Protein AF-A0A6C1BTR8-F1 (afdb_monomer)

Nearest PDB structures (foldseek):
  8tg1-assembly1_A  TM=5.836E-01  e=6.661E+00  Caldicellulosiruptor saccharolyticus

Radius of gyration: 15.57 Å; Cα contacts (8 Å, |Δi|>4): 208; chains: 1; bounding box: 40×31×35 Å

Solvent-accessible surface area (backbone atoms only — not comparable to full-atom values): 8240 Å² total; per-residue (Å²): 70,62,78,66,43,67,67,33,81,45,70,49,50,47,76,61,53,20,33,37,36,70,47,52,40,51,84,82,39,40,92,67,40,38,85,78,28,76,48,37,90,41,89,93,36,67,31,34,56,50,49,51,51,51,56,45,54,61,35,52,80,74,39,93,29,48,40,50,23,48,26,26,68,74,60,38,70,57,58,59,57,17,15,58,73,48,74,38,82,49,68,70,52,20,55,73,50,54,83,60,59,68,40,59,63,33,47,52,98,93,41,72,79,38,73,44,50,42,44,58,57,30,62,49,44,29,55,46,44,52,64,63,44,60,81,72,60,88,71,85,70,97,57,52,52,116

Structure (mmCIF, N/CA/C/O backbone):
data_AF-A0A6C1BTR8-F1
#
_entry.id   AF-A0A6C1BTR8-F1
#
loop_
_atom_site.group_PDB
_atom_site.id
_atom_site.type_symbol
_atom_site.label_atom_id
_atom_site.label_alt_id
_atom_site.label_comp_id
_atom_site.label_asym_id
_atom_site.label_entity_id
_atom_site.label_seq_id
_atom_site.pdbx_PDB_ins_code
_atom_site.Cartn_x
_atom_site.Cartn_y
_atom_site.Cartn_z
_atom_site.occupancy
_atom_site.B_iso_or_equiv
_atom_site.auth_seq_id
_atom_site.auth_comp_id
_atom_site.auth_asym_id
_atom_site.auth_atom_id
_atom_site.pdbx_PDB_model_num
ATOM 1 N N . MET A 1 1 ? -0.361 3.365 -8.467 1.00 81.25 1 MET A N 1
ATOM 2 C CA . MET A 1 1 ? 0.808 4.010 -9.114 1.00 81.25 1 MET A CA 1
ATOM 3 C C . MET A 1 1 ? 0.745 5.532 -9.081 1.00 81.25 1 MET A C 1
ATOM 5 O O . MET A 1 1 ? 1.640 6.132 -8.506 1.00 81.25 1 MET A O 1
ATOM 9 N N . LYS A 1 2 ? -0.306 6.189 -9.605 1.00 83.62 2 LYS A N 1
ATOM 10 C CA . LYS A 1 2 ? -0.418 7.661 -9.510 1.00 83.62 2 LYS A CA 1
ATOM 11 C C . LYS A 1 2 ? -0.359 8.179 -8.063 1.00 83.62 2 LYS A C 1
ATOM 13 O O . LYS A 1 2 ? 0.349 9.139 -7.793 1.00 83.62 2 LYS A O 1
ATOM 18 N N . THR A 1 3 ? -1.022 7.481 -7.136 1.00 79.12 3 THR A N 1
ATOM 19 C CA . THR A 1 3 ? -0.961 7.756 -5.686 1.00 79.12 3 THR A CA 1
ATOM 20 C C . THR A 1 3 ? 0.427 7.557 -5.072 1.00 79.12 3 THR A C 1
ATOM 22 O O . THR A 1 3 ? 0.760 8.265 -4.131 1.00 79.12 3 THR A O 1
ATOM 25 N N . GLU A 1 4 ? 1.206 6.603 -5.585 1.00 77.75 4 GLU A N 1
ATOM 26 C CA . GLU A 1 4 ? 2.484 6.175 -4.998 1.00 77.75 4 GLU A CA 1
ATOM 27 C C . GLU A 1 4 ? 3.635 7.085 -5.421 1.00 77.75 4 GLU A C 1
ATOM 29 O O . GLU A 1 4 ? 4.357 7.629 -4.594 1.00 77.75 4 GLU A O 1
ATOM 34 N N . THR A 1 5 ? 3.789 7.284 -6.730 1.00 82.69 5 THR A N 1
ATOM 35 C CA . THR A 1 5 ? 4.954 7.978 -7.299 1.00 82.69 5 THR A CA 1
ATOM 36 C C . THR A 1 5 ? 4.603 8.924 -8.437 1.00 82.69 5 THR A C 1
ATOM 38 O O . THR A 1 5 ? 5.488 9.362 -9.172 1.00 82.69 5 THR A O 1
ATOM 41 N N . ASN A 1 6 ? 3.314 9.205 -8.652 1.00 88.25 6 ASN A N 1
ATOM 42 C CA . ASN A 1 6 ? 2.840 9.871 -9.866 1.00 88.25 6 ASN A CA 1
ATOM 43 C C . ASN A 1 6 ? 3.353 9.175 -11.148 1.00 88.25 6 ASN A C 1
ATOM 45 O O . ASN A 1 6 ? 3.764 9.831 -12.102 1.00 88.25 6 ASN A O 1
ATOM 49 N N . CYS A 1 7 ? 3.357 7.835 -11.133 1.00 85.94 7 CYS A N 1
ATOM 50 C CA . CYS A 1 7 ? 3.813 6.975 -12.233 1.00 85.94 7 CYS A CA 1
ATOM 51 C C . CYS A 1 7 ? 5.307 7.114 -12.585 1.00 85.94 7 CYS A C 1
ATOM 53 O O . CYS A 1 7 ? 5.694 6.887 -13.727 1.00 85.94 7 CYS A O 1
ATOM 55 N N . ARG A 1 8 ? 6.156 7.461 -11.611 1.00 91.12 8 ARG A N 1
ATOM 56 C CA . ARG A 1 8 ? 7.617 7.537 -11.776 1.00 91.12 8 ARG A CA 1
ATOM 57 C C . ARG A 1 8 ? 8.321 6.404 -11.039 1.00 91.12 8 ARG A C 1
ATOM 59 O O . ARG A 1 8 ? 7.822 5.917 -10.024 1.00 91.12 8 ARG A O 1
ATOM 66 N N . TRP A 1 9 ? 9.484 5.999 -11.529 1.00 92.69 9 TRP A N 1
ATOM 67 C CA . TRP A 1 9 ? 10.345 5.079 -10.800 1.00 92.69 9 TRP A CA 1
ATOM 68 C C . TRP A 1 9 ? 11.098 5.844 -9.710 1.00 92.69 9 TRP A C 1
ATOM 70 O O . TRP A 1 9 ? 11.866 6.753 -10.011 1.00 92.69 9 TRP A O 1
ATOM 80 N N . LEU A 1 10 ? 10.842 5.525 -8.439 1.00 92.81 10 LEU A N 1
ATOM 81 C CA . LEU A 1 10 ? 11.423 6.236 -7.297 1.00 92.81 10 LEU A CA 1
ATOM 82 C C . LEU A 1 10 ? 11.854 5.267 -6.201 1.00 92.81 10 LEU A C 1
ATOM 84 O O . LEU A 1 10 ? 11.251 4.210 -6.020 1.00 92.81 10 LEU A O 1
ATOM 88 N N . LYS A 1 11 ? 12.845 5.681 -5.413 1.00 88.31 11 LYS A N 1
ATOM 89 C CA . LYS A 1 11 ? 13.178 5.060 -4.131 1.00 88.31 11 LYS A CA 1
ATOM 90 C C . LYS A 1 11 ? 12.717 5.975 -2.998 1.00 88.31 11 LYS A C 1
ATOM 92 O O . LYS A 1 11 ? 13.026 7.165 -3.005 1.00 88.31 11 LYS A O 1
ATOM 97 N N . SER A 1 12 ? 11.971 5.420 -2.052 1.00 83.62 12 SER A N 1
ATOM 98 C CA . SER A 1 12 ? 11.409 6.150 -0.917 1.00 83.62 12 SER A CA 1
ATOM 99 C C . SER A 1 12 ? 12.485 6.665 0.040 1.00 83.62 12 SER A C 1
ATOM 101 O O . SER A 1 12 ? 13.532 6.040 0.228 1.00 83.62 12 SER A O 1
ATOM 103 N N . MET A 1 13 ? 12.178 7.786 0.697 1.00 82.44 13 MET A N 1
ATOM 104 C CA . MET A 1 13 ? 12.963 8.381 1.789 1.00 82.44 13 MET A CA 1
ATOM 105 C C . MET A 1 13 ? 12.437 7.989 3.183 1.00 82.44 13 M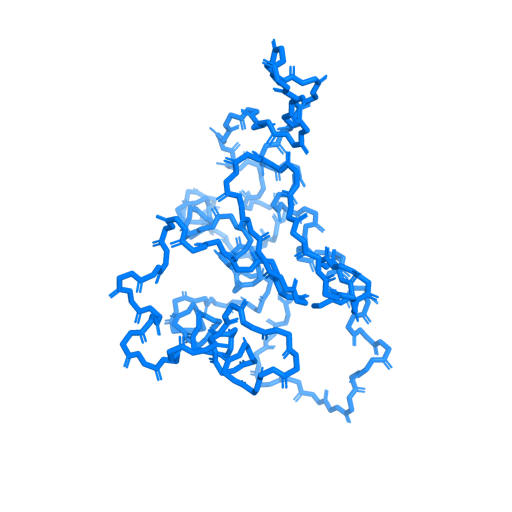ET A C 1
ATOM 107 O O . MET A 1 13 ? 12.836 8.571 4.192 1.00 82.44 13 MET A O 1
ATOM 111 N N . ASP A 1 14 ? 11.535 7.010 3.255 1.00 75.00 14 ASP A N 1
ATOM 112 C CA . ASP A 1 14 ? 10.953 6.482 4.499 1.00 75.00 14 ASP A CA 1
ATOM 113 C C . ASP A 1 14 ? 11.955 5.722 5.391 1.00 75.00 14 ASP A C 1
ATOM 115 O O . ASP A 1 14 ? 11.638 5.373 6.525 1.00 75.00 14 ASP A O 1
ATOM 119 N N . GLY A 1 15 ? 13.167 5.452 4.895 1.00 78.31 15 GLY A N 1
ATOM 120 C CA . GLY A 1 15 ? 14.181 4.650 5.590 1.00 78.31 15 GLY A CA 1
ATOM 121 C C . GLY A 1 15 ? 13.931 3.136 5.536 1.00 78.31 15 GLY A C 1
ATOM 122 O O . GLY A 1 15 ? 14.732 2.358 6.054 1.00 78.31 15 GLY A O 1
ATOM 123 N N . HIS A 1 16 ? 12.853 2.699 4.884 1.00 84.81 16 HIS A N 1
ATOM 124 C CA . HIS A 1 16 ? 12.548 1.297 4.604 1.00 84.81 16 HIS A CA 1
ATOM 125 C C . HIS A 1 16 ? 12.992 0.873 3.201 1.00 84.81 16 HIS A C 1
ATOM 127 O O . HIS A 1 16 ? 13.231 -0.314 2.976 1.00 84.81 16 HIS A O 1
ATOM 133 N N . GLY A 1 17 ? 13.164 1.834 2.288 1.00 86.31 17 GLY A N 1
ATOM 134 C CA . GLY A 1 17 ? 13.734 1.593 0.963 1.00 86.31 17 GLY A CA 1
ATOM 135 C C . GLY A 1 17 ? 12.723 1.059 -0.045 1.00 86.31 17 GLY A C 1
ATOM 136 O O . GLY A 1 17 ? 13.095 0.285 -0.923 1.00 86.31 17 GLY A O 1
ATOM 137 N N . SER A 1 18 ? 11.460 1.464 0.086 1.00 91.75 18 SER A N 1
ATOM 138 C CA . SER A 1 18 ? 10.401 1.173 -0.884 1.00 91.75 18 SER A CA 1
ATOM 139 C C . SER A 1 18 ? 10.791 1.650 -2.289 1.00 91.75 18 SER A C 1
ATOM 141 O O . SER A 1 18 ? 11.411 2.705 -2.427 1.00 91.75 18 SER A O 1
ATOM 143 N N . VAL A 1 19 ? 10.486 0.869 -3.328 1.00 94.25 19 VAL A N 1
ATOM 144 C CA . VAL A 1 19 ? 11.021 1.074 -4.684 1.00 94.25 19 VAL A CA 1
ATOM 145 C C . VAL A 1 19 ? 9.945 0.995 -5.768 1.00 94.25 19 VAL A C 1
ATOM 147 O O . VAL A 1 19 ? 8.954 0.274 -5.645 1.00 94.25 19 VAL A O 1
ATOM 150 N N . GLY A 1 20 ? 10.169 1.737 -6.851 1.00 93.25 20 GLY A N 1
ATOM 151 C CA . GLY A 1 20 ? 9.449 1.639 -8.115 1.00 93.25 20 GLY A CA 1
ATOM 152 C C . GLY A 1 20 ? 8.076 2.303 -8.126 1.00 93.25 20 GLY A C 1
ATOM 153 O O . GLY A 1 20 ? 7.692 3.006 -7.191 1.00 93.25 20 GLY A O 1
ATOM 154 N N . TYR A 1 21 ? 7.327 2.095 -9.208 1.00 93.94 21 TYR A N 1
ATOM 155 C CA . TYR A 1 21 ? 6.032 2.747 -9.460 1.00 93.94 21 TYR A CA 1
ATOM 156 C C . TYR A 1 21 ? 4.973 2.471 -8.388 1.00 93.94 21 TYR A C 1
ATOM 158 O O . TYR A 1 21 ? 4.019 3.239 -8.230 1.00 93.94 21 TYR A O 1
ATOM 166 N N . ALA A 1 22 ? 5.109 1.339 -7.702 1.00 93.62 22 ALA A N 1
ATOM 167 C CA . ALA A 1 22 ? 4.184 0.872 -6.688 1.00 93.62 22 ALA A CA 1
ATOM 168 C C . ALA A 1 22 ? 4.740 0.987 -5.257 1.00 93.62 22 ALA A C 1
ATOM 170 O O . ALA A 1 22 ? 4.028 0.629 -4.327 1.00 93.62 22 ALA A O 1
ATOM 171 N N . GLN A 1 23 ? 5.971 1.487 -5.074 1.00 93.75 23 GLN A N 1
ATOM 172 C CA . GLN A 1 23 ? 6.632 1.615 -3.764 1.00 93.75 23 GLN A CA 1
ATOM 173 C C . GLN A 1 23 ? 6.618 0.303 -2.954 1.00 93.75 23 GLN A C 1
ATOM 175 O O . GLN A 1 23 ? 6.296 0.280 -1.771 1.00 93.75 23 GLN A O 1
ATOM 180 N N . ILE A 1 24 ? 6.993 -0.811 -3.590 1.00 94.50 24 ILE A N 1
ATOM 181 C CA . ILE A 1 24 ? 7.118 -2.114 -2.917 1.00 94.50 24 ILE A CA 1
ATOM 182 C C . ILE A 1 24 ? 8.359 -2.079 -2.023 1.00 94.50 24 ILE A C 1
ATOM 184 O O . ILE A 1 24 ? 9.402 -1.613 -2.470 1.00 94.50 24 ILE A O 1
ATOM 188 N N . THR A 1 25 ? 8.275 -2.558 -0.781 1.00 94.38 25 THR A N 1
ATOM 189 C CA . THR A 1 25 ? 9.375 -2.490 0.198 1.00 94.38 25 THR A CA 1
ATOM 190 C C . THR A 1 25 ? 10.173 -3.803 0.278 1.00 94.38 25 THR A C 1
ATOM 192 O O . THR A 1 25 ? 9.732 -4.731 0.967 1.00 94.38 25 THR A O 1
ATOM 195 N N . PRO A 1 26 ? 11.379 -3.902 -0.325 1.00 93.06 26 PRO A N 1
ATOM 196 C CA . PRO A 1 26 ? 12.132 -5.161 -0.380 1.00 93.06 26 PRO A CA 1
ATOM 197 C C . PRO A 1 26 ? 12.490 -5.723 0.987 1.00 93.06 26 PRO A C 1
ATOM 199 O O . PRO A 1 26 ? 12.387 -6.925 1.215 1.00 93.06 26 PRO A O 1
ATOM 202 N N . LYS A 1 27 ? 12.788 -4.834 1.942 1.00 92.94 27 LYS A N 1
ATOM 203 C CA . LYS A 1 27 ? 13.099 -5.178 3.335 1.00 92.94 27 LYS A CA 1
ATOM 204 C C . LYS A 1 27 ? 12.098 -6.154 3.967 1.00 92.94 27 LYS A C 1
ATOM 206 O O . LYS A 1 27 ? 12.493 -6.944 4.817 1.00 92.94 27 LYS A O 1
ATOM 211 N N . PHE A 1 28 ? 10.822 -6.081 3.589 1.00 91.69 28 PHE A N 1
ATOM 212 C CA . PHE A 1 28 ? 9.767 -6.927 4.153 1.00 91.69 28 PHE A CA 1
ATOM 213 C C . PHE A 1 28 ? 9.282 -8.021 3.200 1.00 91.69 28 PHE A C 1
ATOM 215 O O . PHE A 1 28 ? 8.633 -8.961 3.650 1.00 91.69 28 PHE A O 1
ATOM 222 N N . LEU A 1 29 ? 9.556 -7.895 1.900 1.00 94.69 29 LEU A N 1
ATOM 223 C CA . LEU A 1 29 ? 8.891 -8.687 0.866 1.00 94.69 29 LEU A CA 1
ATOM 224 C C . LEU A 1 29 ? 9.848 -9.528 0.016 1.00 94.69 29 LEU A C 1
ATOM 226 O O . LEU A 1 29 ? 9.377 -10.413 -0.693 1.00 94.69 29 LEU A O 1
ATOM 230 N N . ASP A 1 30 ? 11.166 -9.332 0.116 1.00 95.38 30 ASP A N 1
ATOM 231 C CA . ASP A 1 30 ? 12.148 -10.049 -0.708 1.00 95.38 30 ASP A CA 1
ATOM 232 C C . ASP A 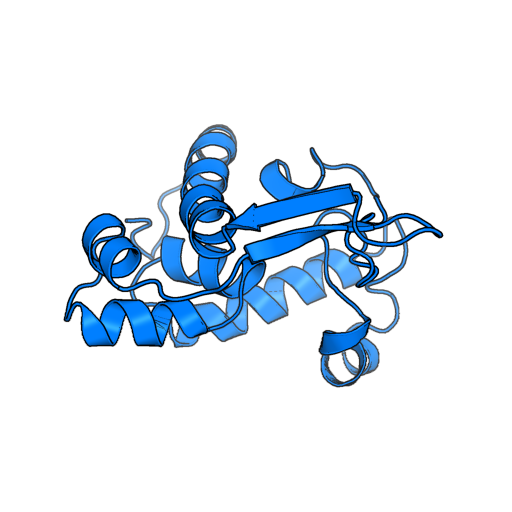1 30 ? 12.055 -11.568 -0.581 1.00 95.38 30 ASP A C 1
ATOM 234 O O . ASP A 1 30 ? 12.090 -12.264 -1.593 1.00 95.38 30 ASP A O 1
ATOM 238 N N . GLY A 1 31 ? 11.869 -12.082 0.638 1.00 95.44 31 GLY A N 1
ATOM 239 C CA . GLY A 1 31 ? 11.757 -13.524 0.874 1.00 95.44 31 GLY A CA 1
ATOM 240 C C . GLY A 1 31 ? 10.563 -14.176 0.169 1.00 95.44 31 GLY A C 1
ATOM 241 O O . GLY A 1 31 ? 10.579 -15.380 -0.063 1.00 95.44 31 GLY A O 1
ATOM 242 N N . VAL A 1 32 ? 9.546 -13.390 -0.196 1.00 95.75 32 VAL A N 1
ATOM 243 C CA . VAL A 1 32 ? 8.352 -13.869 -0.906 1.00 95.75 32 VAL A CA 1
ATOM 244 C C . VAL A 1 32 ? 8.419 -13.522 -2.392 1.00 95.75 32 VAL A C 1
ATOM 246 O O . VAL A 1 32 ? 8.089 -14.351 -3.233 1.00 95.75 32 VAL A O 1
ATOM 249 N N . LEU A 1 33 ? 8.835 -12.300 -2.730 1.00 97.31 33 LEU A N 1
ATOM 250 C CA . LEU A 1 33 ? 8.760 -11.785 -4.094 1.00 97.31 33 LEU A CA 1
ATOM 251 C C . LEU A 1 33 ? 9.953 -12.185 -4.948 1.00 97.31 33 LEU A C 1
ATOM 253 O O . LEU A 1 33 ? 9.751 -12.533 -6.103 1.00 97.31 33 LEU A O 1
ATOM 257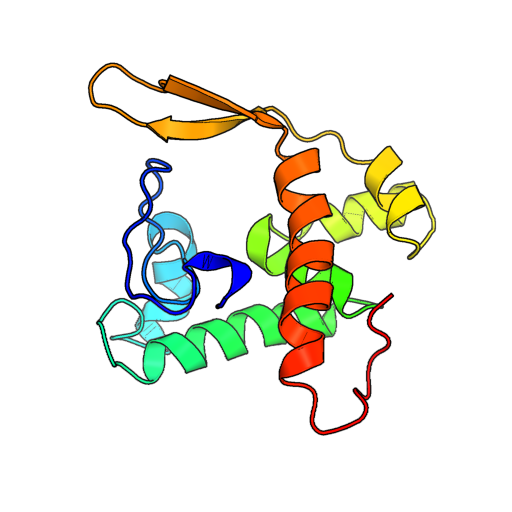 N N . ARG A 1 34 ? 11.180 -12.158 -4.418 1.00 97.38 34 ARG A N 1
ATOM 258 C CA . ARG A 1 34 ? 12.383 -12.397 -5.227 1.00 97.38 34 ARG A CA 1
ATOM 259 C C . ARG A 1 34 ? 12.421 -13.802 -5.855 1.00 97.38 34 ARG A C 1
ATOM 261 O O . ARG A 1 34 ? 12.829 -13.892 -7.008 1.00 97.38 34 ARG A O 1
ATOM 268 N N . PRO A 1 35 ? 11.942 -14.878 -5.197 1.00 97.88 35 PRO A N 1
ATOM 269 C CA . PRO A 1 35 ? 11.824 -16.190 -5.840 1.00 97.88 35 PRO A CA 1
ATOM 270 C C . PRO A 1 35 ? 10.805 -16.246 -6.990 1.00 97.88 35 PRO A C 1
ATOM 272 O O . PRO A 1 35 ? 10.978 -17.031 -7.915 1.00 97.88 35 PRO A O 1
ATOM 275 N N . LEU A 1 36 ? 9.741 -15.437 -6.933 1.00 97.75 36 LEU A N 1
ATOM 276 C CA . LEU A 1 36 ? 8.655 -15.437 -7.925 1.00 97.75 36 LEU A CA 1
ATOM 277 C C . LEU A 1 36 ? 8.901 -14.437 -9.063 1.00 97.75 36 LEU A C 1
ATOM 279 O O . LEU A 1 36 ? 8.549 -14.686 -10.212 1.00 97.75 36 LEU A O 1
ATOM 283 N N . PHE A 1 37 ? 9.499 -13.298 -8.728 1.00 98.00 37 PHE A N 1
ATOM 284 C CA . PHE A 1 37 ? 9.673 -12.128 -9.578 1.00 98.00 37 PHE A CA 1
ATOM 285 C C . PHE A 1 37 ? 11.082 -11.547 -9.360 1.00 98.00 37 PHE A C 1
ATOM 287 O O . PHE A 1 37 ? 11.214 -10.485 -8.755 1.00 98.00 37 PHE A O 1
ATOM 294 N N . PRO A 1 38 ? 12.159 -12.203 -9.834 1.00 97.50 38 PRO A N 1
ATOM 295 C CA . PRO A 1 38 ? 13.544 -11.875 -9.451 1.00 97.50 38 PRO A CA 1
ATOM 296 C C . PRO A 1 38 ? 13.996 -10.431 -9.701 1.00 97.50 38 PRO A C 1
ATOM 298 O O . PRO A 1 38 ? 14.897 -9.943 -9.024 1.00 97.50 38 PRO A O 1
ATOM 301 N N . ASP A 1 39 ? 13.332 -9.751 -10.636 1.00 97.44 39 ASP A N 1
ATOM 302 C CA . ASP A 1 39 ? 13.668 -8.406 -11.115 1.00 97.44 39 ASP A CA 1
ATOM 303 C C . ASP A 1 39 ? 12.588 -7.370 -10.771 1.00 97.44 39 ASP A C 1
ATOM 305 O O . ASP A 1 39 ? 12.451 -6.359 -11.460 1.00 97.44 39 ASP A O 1
ATOM 309 N N . TYR A 1 40 ? 11.753 -7.622 -9.759 1.00 97.19 40 TYR A N 1
ATOM 310 C CA . TYR A 1 40 ? 10.662 -6.706 -9.410 1.00 97.19 40 TYR A CA 1
ATOM 311 C C . TYR A 1 40 ? 11.152 -5.336 -8.902 1.00 97.19 40 TYR A C 1
ATOM 313 O O . TYR A 1 40 ? 10.381 -4.379 -8.870 1.00 97.19 40 TYR A O 1
ATOM 321 N N . ASP A 1 41 ? 12.419 -5.226 -8.506 1.00 95.75 41 ASP A N 1
ATOM 322 C CA . ASP A 1 41 ? 13.087 -4.017 -8.024 1.00 95.75 41 ASP A CA 1
ATOM 323 C C . ASP A 1 41 ? 13.945 -3.324 -9.100 1.00 95.75 41 ASP A C 1
ATOM 325 O O . ASP A 1 41 ? 14.724 -2.426 -8.774 1.00 95.75 41 ASP A O 1
ATOM 329 N N . LYS A 1 42 ? 13.785 -3.696 -10.380 1.00 94.75 42 LYS A N 1
ATOM 330 C CA . LYS A 1 42 ? 14.442 -3.054 -11.530 1.00 94.75 42 LYS A CA 1
ATOM 331 C C . LYS A 1 42 ? 13.472 -2.188 -12.331 1.00 94.75 42 LYS A C 1
ATOM 333 O O . LYS A 1 42 ? 12.330 -2.579 -12.580 1.00 94.75 42 LYS A O 1
ATOM 338 N N . GLU A 1 43 ? 13.944 -1.021 -12.765 1.00 93.56 43 GLU A N 1
ATOM 339 C CA . GLU A 1 43 ? 13.154 -0.111 -13.597 1.00 93.56 43 GLU A CA 1
ATOM 340 C C . GLU A 1 43 ? 12.766 -0.781 -14.925 1.00 93.56 43 GLU A C 1
ATOM 342 O O . GLU A 1 43 ? 13.528 -1.579 -15.468 1.00 93.56 43 GLU A O 1
ATOM 347 N N . TYR A 1 44 ? 11.560 -0.486 -15.423 1.00 91.00 44 TYR A N 1
ATOM 348 C CA . TYR A 1 44 ? 10.965 -1.061 -16.644 1.00 91.00 44 TYR A CA 1
ATOM 349 C C . TYR A 1 44 ? 10.706 -2.575 -16.634 1.00 91.00 44 TYR A C 1
ATOM 351 O O . TYR A 1 44 ? 10.149 -3.110 -17.591 1.00 91.00 44 TYR A O 1
ATOM 359 N N . SER A 1 45 ? 11.034 -3.273 -15.550 1.00 95.81 45 SER A N 1
ATOM 360 C CA . SER A 1 45 ? 10.761 -4.699 -15.421 1.00 95.81 45 SER A CA 1
ATOM 361 C C . SER A 1 45 ? 9.264 -4.978 -15.263 1.00 95.81 45 SER A C 1
ATOM 363 O O . SER A 1 45 ? 8.600 -4.436 -14.372 1.00 95.81 45 SER A O 1
ATOM 365 N N . SER A 1 46 ? 8.726 -5.893 -16.074 1.00 96.94 46 SER A N 1
ATOM 366 C CA . SER A 1 46 ? 7.343 -6.374 -15.935 1.00 96.94 46 SER A CA 1
ATOM 367 C C . SER A 1 46 ? 7.103 -7.069 -14.588 1.00 96.94 46 SER A C 1
ATOM 369 O O . SER A 1 46 ? 5.998 -7.011 -14.045 1.00 96.94 46 SER A O 1
ATOM 371 N N . HIS A 1 47 ? 8.158 -7.632 -13.986 1.00 97.81 47 HIS A N 1
ATOM 372 C CA . HIS A 1 47 ? 8.125 -8.247 -12.659 1.00 97.81 47 HIS A CA 1
ATOM 373 C C . HIS A 1 47 ? 7.641 -7.284 -11.571 1.00 97.81 47 HIS A C 1
ATOM 375 O O . HIS A 1 47 ? 7.005 -7.728 -10.617 1.00 97.81 47 HIS A O 1
ATOM 381 N N . HIS A 1 48 ? 7.864 -5.973 -11.720 1.00 97.19 48 HIS A N 1
ATOM 382 C CA . HIS A 1 48 ? 7.350 -4.983 -10.773 1.00 97.19 48 HIS A CA 1
ATOM 383 C C . HIS A 1 48 ? 5.814 -4.978 -10.733 1.00 97.19 48 HIS A C 1
ATOM 385 O O . HIS A 1 48 ? 5.197 -4.930 -9.667 1.00 97.19 48 HIS A O 1
ATOM 391 N N . PHE A 1 49 ? 5.184 -5.081 -11.903 1.00 96.31 49 PHE A N 1
ATOM 392 C CA . PHE A 1 49 ? 3.730 -5.105 -12.037 1.00 96.31 49 PHE A CA 1
ATOM 393 C C . PHE A 1 49 ? 3.149 -6.454 -11.615 1.00 96.31 49 PHE A C 1
ATOM 395 O O . PHE A 1 49 ? 2.105 -6.489 -10.964 1.00 96.31 49 PHE A O 1
ATOM 402 N N . TYR A 1 50 ? 3.843 -7.558 -11.906 1.00 97.75 50 TYR A N 1
ATOM 403 C CA . TYR A 1 50 ? 3.439 -8.880 -11.424 1.00 97.75 50 TYR A CA 1
ATOM 404 C C . TYR A 1 50 ? 3.517 -8.987 -9.902 1.00 97.75 50 TYR A C 1
ATOM 406 O O . TYR A 1 50 ? 2.587 -9.500 -9.285 1.00 97.75 50 TYR A O 1
ATOM 414 N N . ALA A 1 51 ? 4.555 -8.425 -9.279 1.00 97.25 51 ALA A N 1
ATOM 415 C CA . ALA A 1 51 ? 4.656 -8.351 -7.827 1.00 97.25 51 ALA A CA 1
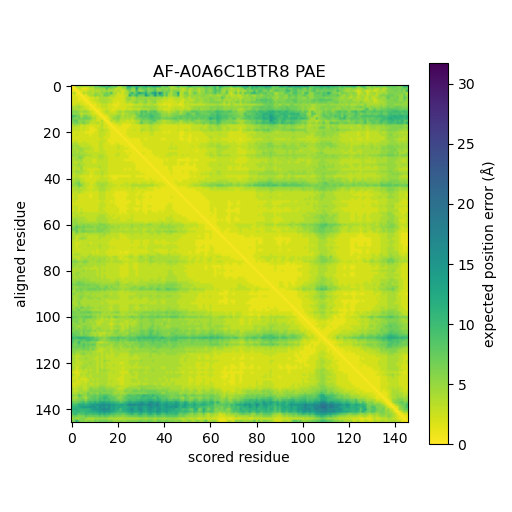ATOM 416 C C . ALA A 1 51 ? 3.497 -7.544 -7.217 1.00 97.25 51 ALA A C 1
ATOM 418 O O . ALA A 1 51 ? 2.858 -8.007 -6.272 1.00 97.25 51 ALA A O 1
ATOM 419 N N . LEU A 1 52 ? 3.158 -6.380 -7.786 1.00 96.19 52 LEU A N 1
ATOM 420 C CA . LEU A 1 52 ? 1.986 -5.603 -7.365 1.00 96.19 52 LEU A CA 1
ATOM 421 C C . LEU A 1 52 ? 0.683 -6.415 -7.484 1.00 96.19 52 LEU A C 1
ATOM 423 O O . LEU A 1 52 ? -0.118 -6.450 -6.544 1.00 96.19 52 LEU A O 1
ATOM 427 N N . ALA A 1 53 ? 0.467 -7.072 -8.625 1.00 95.69 53 ALA A N 1
ATOM 428 C CA . ALA A 1 53 ? -0.716 -7.894 -8.867 1.00 95.69 53 ALA A CA 1
ATOM 429 C C . ALA A 1 53 ? -0.796 -9.075 -7.888 1.00 95.69 53 ALA A C 1
ATOM 431 O O . ALA A 1 53 ? -1.863 -9.371 -7.355 1.00 95.69 53 ALA A O 1
ATOM 432 N N . TYR A 1 54 ? 0.337 -9.705 -7.585 1.00 96.56 54 TYR A N 1
ATOM 433 C CA . TYR A 1 54 ? 0.426 -10.788 -6.614 1.00 96.56 54 TYR A CA 1
ATOM 434 C C . TYR A 1 54 ? 0.059 -10.317 -5.200 1.00 96.56 54 TYR A C 1
ATOM 436 O O . TYR A 1 54 ? -0.811 -10.908 -4.559 1.00 96.56 54 TYR A O 1
ATOM 444 N N . LEU A 1 55 ? 0.660 -9.217 -4.728 1.00 95.75 55 LEU A N 1
ATOM 445 C CA . LEU A 1 55 ? 0.389 -8.652 -3.400 1.00 95.75 55 LEU A CA 1
ATOM 446 C C . LEU A 1 55 ? -1.083 -8.253 -3.241 1.00 95.75 55 LEU A C 1
ATOM 448 O O . LEU A 1 55 ? -1.735 -8.635 -2.272 1.00 95.75 55 LEU A O 1
ATOM 452 N N . THR A 1 56 ? -1.632 -7.527 -4.215 1.00 94.25 56 THR A N 1
ATOM 453 C CA . THR A 1 56 ? -3.048 -7.126 -4.197 1.00 94.25 56 THR A CA 1
ATOM 454 C C . THR A 1 56 ? -3.989 -8.325 -4.347 1.00 94.25 56 THR A C 1
ATOM 456 O O . THR A 1 56 ? -5.027 -8.374 -3.688 1.00 94.25 56 THR A O 1
ATOM 459 N N . GLY A 1 57 ? -3.600 -9.337 -5.127 1.00 94.62 57 GLY A N 1
ATOM 460 C CA . GLY A 1 57 ? -4.308 -10.608 -5.267 1.00 94.62 57 GLY A CA 1
ATOM 461 C C . GLY A 1 57 ? -4.410 -11.404 -3.964 1.00 94.62 57 GLY A C 1
ATOM 462 O O . GLY A 1 57 ? -5.460 -11.983 -3.680 1.00 94.62 57 GLY A O 1
ATOM 463 N N . MET A 1 58 ? -3.362 -11.400 -3.134 1.00 93.75 58 MET A N 1
ATOM 464 C CA . MET A 1 58 ? -3.419 -12.012 -1.800 1.00 93.75 58 MET A CA 1
ATOM 465 C C . MET A 1 58 ? -4.436 -11.309 -0.895 1.00 93.75 58 MET A C 1
ATOM 467 O O . MET A 1 58 ? -5.189 -11.968 -0.174 1.00 93.75 58 MET A O 1
ATOM 471 N N . GLU A 1 59 ? -4.500 -9.981 -0.960 1.00 94.69 59 GLU A N 1
ATOM 472 C CA . GLU A 1 59 ? -5.410 -9.184 -0.136 1.00 94.69 59 GLU A CA 1
ATOM 473 C C . GLU A 1 59 ? -6.868 -9.257 -0.615 1.00 94.69 59 GLU A C 1
ATOM 475 O O . GLU A 1 59 ? -7.786 -9.291 0.207 1.00 94.69 59 GLU A O 1
ATOM 480 N N . LEU A 1 60 ? -7.102 -9.402 -1.923 1.00 92.88 60 LEU A N 1
ATOM 481 C CA . LEU A 1 60 ? -8.438 -9.604 -2.501 1.00 92.88 60 LEU A CA 1
ATOM 482 C C . LEU A 1 60 ? -9.184 -10.805 -1.902 1.00 92.88 60 LEU A C 1
ATOM 484 O O . LEU A 1 60 ? -10.401 -10.758 -1.769 1.00 92.88 60 LEU A O 1
ATOM 488 N N . ARG A 1 61 ? -8.472 -11.861 -1.490 1.00 90.38 61 ARG A N 1
ATOM 489 C CA . ARG A 1 61 ? -9.082 -13.054 -0.870 1.00 90.38 61 ARG A CA 1
ATOM 490 C C . ARG A 1 61 ? -9.632 -12.798 0.536 1.00 90.38 61 ARG A C 1
ATOM 492 O O . ARG A 1 61 ? -10.410 -13.598 1.044 1.00 90.38 61 ARG A O 1
ATOM 499 N N . ARG A 1 62 ? -9.185 -11.723 1.187 1.00 90.81 62 ARG A N 1
ATOM 500 C CA . ARG A 1 62 ? -9.522 -11.371 2.576 1.00 90.81 62 ARG A CA 1
ATOM 501 C C . ARG A 1 62 ? -10.453 -10.170 2.647 1.00 90.81 62 ARG A C 1
ATOM 503 O O . ARG A 1 62 ? -11.215 -10.028 3.602 1.00 90.81 62 ARG A O 1
ATOM 510 N N . ALA A 1 63 ? -10.351 -9.290 1.661 1.00 93.25 63 ALA A N 1
ATOM 511 C CA . ALA A 1 63 ? -11.111 -8.064 1.590 1.00 93.25 63 ALA A CA 1
ATOM 512 C C . ALA A 1 63 ? -12.579 -8.319 1.227 1.00 93.25 63 ALA A C 1
ATOM 514 O O . ALA A 1 63 ? -12.910 -9.097 0.338 1.00 93.25 63 ALA A O 1
ATOM 515 N N . ARG A 1 64 ? -13.471 -7.587 1.894 1.00 92.62 64 ARG A N 1
ATOM 516 C CA . ARG A 1 64 ? -14.899 -7.500 1.555 1.00 92.62 64 ARG A CA 1
ATOM 517 C C . ARG A 1 64 ? -15.182 -6.344 0.592 1.00 92.62 64 ARG A C 1
ATOM 519 O O . ARG A 1 64 ? -16.238 -6.318 -0.036 1.00 92.62 64 ARG A O 1
ATOM 526 N N . ARG A 1 65 ? -14.255 -5.384 0.504 1.00 94.50 65 ARG A N 1
ATOM 527 C CA . ARG A 1 65 ? -14.330 -4.160 -0.305 1.00 94.50 65 ARG A CA 1
ATOM 528 C C . ARG A 1 65 ? -12.978 -3.826 -0.915 1.00 94.50 65 ARG A C 1
ATOM 530 O O . ARG A 1 65 ? -11.948 -4.050 -0.278 1.00 94.50 65 ARG A O 1
ATOM 537 N N . LEU A 1 66 ? -12.967 -3.230 -2.106 1.00 93.56 66 LEU A N 1
ATOM 538 C CA . LEU A 1 66 ? -11.707 -2.932 -2.796 1.00 93.56 66 LEU A CA 1
ATOM 539 C C . LEU A 1 66 ? -10.858 -1.910 -2.025 1.00 93.56 66 LEU A C 1
ATOM 541 O O . LEU A 1 66 ? -9.632 -2.011 -2.009 1.00 93.56 66 LEU A O 1
ATOM 545 N N . TRP A 1 67 ? -11.486 -0.977 -1.301 1.00 95.38 67 TRP A N 1
ATOM 546 C CA . TRP A 1 67 ? -10.758 -0.021 -0.465 1.00 95.38 67 TRP A CA 1
ATOM 547 C C . TRP A 1 67 ? -9.874 -0.709 0.592 1.00 95.38 67 TRP A C 1
ATOM 549 O O . TRP A 1 67 ? -8.798 -0.198 0.916 1.00 95.38 67 TRP A O 1
ATOM 559 N N . GLN A 1 68 ? -10.287 -1.877 1.102 1.00 96.50 68 GLN A N 1
ATOM 560 C CA . GLN A 1 68 ? -9.528 -2.643 2.095 1.00 96.50 68 GLN A CA 1
ATOM 561 C C . GLN A 1 68 ? -8.274 -3.263 1.482 1.00 96.50 68 GLN A C 1
ATOM 563 O O . GLN A 1 68 ? -7.237 -3.258 2.136 1.00 96.50 68 GLN A O 1
ATOM 568 N N . VAL A 1 69 ? -8.341 -3.715 0.224 1.00 95.69 69 VAL A N 1
ATOM 569 C CA . VAL A 1 69 ? -7.175 -4.210 -0.530 1.00 95.69 69 VAL A CA 1
ATOM 570 C C . VAL A 1 69 ? -6.116 -3.119 -0.613 1.00 95.69 69 VAL A C 1
ATOM 572 O O . VAL A 1 69 ? -4.967 -3.344 -0.249 1.00 95.69 69 VAL A O 1
ATOM 575 N N . TYR A 1 70 ? -6.506 -1.908 -1.017 1.00 95.25 70 TYR A N 1
ATOM 576 C CA . TYR A 1 70 ? -5.570 -0.788 -1.133 1.00 95.25 70 TYR A CA 1
ATOM 577 C C . TYR A 1 70 ? -5.002 -0.342 0.219 1.00 95.25 70 TYR A C 1
ATOM 579 O O . TYR A 1 70 ? -3.829 0.009 0.308 1.00 95.25 70 TYR A O 1
ATOM 587 N N . GLN A 1 71 ? -5.797 -0.383 1.289 1.00 95.62 71 GLN A N 1
ATOM 588 C CA . GLN A 1 71 ? -5.289 -0.111 2.635 1.00 95.62 71 GLN A CA 1
ATOM 589 C C . GLN A 1 71 ? -4.372 -1.208 3.175 1.00 95.62 71 GLN A C 1
ATOM 591 O O . GLN A 1 71 ? -3.434 -0.900 3.909 1.00 95.62 71 GLN A O 1
AT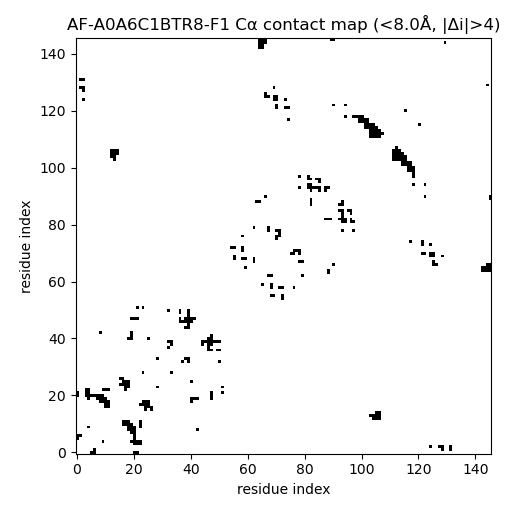OM 596 N N . ALA A 1 72 ? -4.646 -2.471 2.854 1.00 95.88 72 ALA A N 1
ATOM 597 C CA . ALA A 1 72 ? -3.800 -3.587 3.246 1.00 95.88 72 ALA A CA 1
ATOM 598 C C . ALA A 1 72 ? -2.486 -3.588 2.458 1.00 95.88 72 ALA A C 1
ATOM 600 O O . ALA A 1 72 ? -1.438 -3.851 3.038 1.00 95.88 72 ALA A O 1
ATOM 601 N N . TYR A 1 73 ? -2.529 -3.202 1.183 1.00 94.69 73 TYR A N 1
ATOM 602 C CA . TYR A 1 73 ? -1.342 -2.983 0.365 1.00 94.69 73 TYR A CA 1
ATOM 603 C C . TYR A 1 73 ? -0.432 -1.898 0.964 1.00 94.69 73 TYR A C 1
ATOM 605 O O . TYR A 1 73 ? 0.747 -2.145 1.191 1.00 94.69 73 TYR A O 1
ATOM 613 N N . ASN A 1 74 ? -0.985 -0.725 1.291 1.00 93.62 74 ASN A N 1
ATOM 614 C CA . ASN A 1 74 ? -0.195 0.409 1.782 1.00 93.62 74 ASN A CA 1
ATOM 615 C C . ASN A 1 74 ? 0.275 0.259 3.244 1.00 93.62 74 ASN A C 1
ATOM 617 O O . ASN A 1 74 ? 1.353 0.724 3.602 1.00 93.62 74 ASN A O 1
ATOM 621 N N . GLY A 1 75 ? -0.535 -0.342 4.120 1.00 91.75 75 GLY A N 1
ATOM 622 C CA . GLY A 1 75 ? -0.278 -0.344 5.567 1.00 91.75 75 GLY A CA 1
ATOM 623 C C . GLY A 1 75 ? -0.380 -1.706 6.242 1.00 91.75 75 GLY A C 1
ATOM 624 O O . GLY A 1 75 ? -0.466 -1.759 7.472 1.00 91.75 75 GLY A O 1
ATOM 625 N N . GLY A 1 76 ? -0.431 -2.791 5.474 1.00 92.81 76 GLY A N 1
ATOM 626 C CA . GLY A 1 76 ? -0.600 -4.152 5.973 1.00 92.81 76 GLY A CA 1
ATOM 627 C C . GLY A 1 76 ? -2.022 -4.480 6.448 1.00 92.81 76 GLY A C 1
ATOM 628 O O . GLY A 1 76 ? -2.885 -3.616 6.636 1.00 92.81 76 GLY A O 1
ATOM 629 N N . GLY A 1 77 ? -2.260 -5.767 6.717 1.00 93.88 77 GLY A N 1
ATOM 630 C CA . GLY A 1 77 ? -3.579 -6.333 7.046 1.00 93.88 77 GLY A CA 1
ATOM 631 C C . GLY A 1 77 ? -4.205 -5.917 8.389 1.00 93.88 77 GLY A C 1
ATOM 632 O O . GLY A 1 77 ? -5.172 -6.538 8.830 1.00 93.88 77 GLY A O 1
ATOM 633 N N . LEU A 1 78 ? -3.689 -4.886 9.068 1.00 95.62 78 LEU A N 1
ATOM 634 C CA . LEU A 1 78 ? -4.300 -4.343 10.290 1.00 95.62 78 LEU A CA 1
ATOM 635 C C . LEU A 1 78 ? -5.700 -3.766 10.034 1.00 95.62 78 LEU A C 1
ATOM 637 O O . LEU A 1 78 ? -6.541 -3.818 10.931 1.00 95.62 78 LEU A O 1
ATOM 641 N N . VAL A 1 79 ? -5.977 -3.313 8.806 1.00 96.69 79 VAL A N 1
ATOM 642 C CA . VAL A 1 79 ? -7.298 -2.813 8.385 1.00 96.69 79 VAL A CA 1
ATOM 643 C C . VAL A 1 79 ? -8.418 -3.826 8.634 1.00 96.69 79 VAL A C 1
ATOM 645 O O . VAL A 1 79 ? -9.503 -3.458 9.075 1.00 96.69 79 VAL A O 1
ATOM 648 N N . TYR A 1 80 ? -8.147 -5.122 8.468 1.00 96.75 80 TYR A N 1
ATOM 649 C CA . TYR A 1 80 ? -9.146 -6.161 8.724 1.00 96.75 80 TYR A CA 1
ATOM 650 C C . TYR A 1 80 ? -9.486 -6.279 10.210 1.00 96.75 80 TYR A C 1
ATOM 652 O O . TYR A 1 80 ? -10.641 -6.484 10.571 1.00 96.75 80 TYR A O 1
ATOM 660 N N . ARG A 1 81 ? -8.490 -6.110 11.090 1.00 96.50 81 ARG A N 1
ATOM 661 C CA . ARG A 1 81 ? -8.713 -6.105 12.544 1.00 96.50 81 ARG A CA 1
ATOM 662 C C . ARG A 1 81 ? -9.491 -4.864 12.972 1.00 96.50 81 ARG A C 1
ATOM 664 O O . ARG A 1 81 ? -10.354 -4.964 13.835 1.00 96.50 81 ARG A O 1
ATOM 671 N N . GLU A 1 82 ? -9.187 -3.719 12.369 1.00 97.56 82 GLU A N 1
ATOM 672 C CA . GLU A 1 82 ? -9.880 -2.449 12.610 1.00 97.56 82 GLU A CA 1
ATOM 673 C C . GLU A 1 82 ? -11.363 -2.553 12.222 1.00 97.56 82 GLU A C 1
ATOM 675 O O . GLU A 1 82 ? -12.230 -2.279 13.048 1.00 97.56 82 GLU A O 1
ATOM 680 N N . CYS A 1 83 ? -11.665 -3.077 11.033 1.00 97.00 83 CYS A N 1
ATOM 681 C CA . CYS A 1 83 ? -13.043 -3.319 10.602 1.00 97.00 83 CYS A CA 1
ATOM 682 C C . CYS A 1 83 ? -13.775 -4.378 11.436 1.00 97.00 83 CYS A C 1
ATOM 684 O O . CYS A 1 83 ? -14.956 -4.213 11.741 1.00 97.00 83 CYS A O 1
ATOM 686 N N . ASN A 1 84 ? -13.085 -5.443 11.861 1.00 97.12 84 ASN A N 1
ATOM 687 C CA . ASN A 1 84 ? -13.681 -6.431 12.761 1.00 97.12 84 ASN A CA 1
ATOM 688 C C . ASN A 1 84 ? -14.052 -5.823 14.118 1.00 97.12 84 ASN A C 1
ATOM 690 O O . ASN A 1 84 ? -15.124 -6.131 14.634 1.00 97.12 84 ASN A O 1
ATOM 694 N N . ARG A 1 85 ? -13.214 -4.941 14.685 1.00 97.81 85 ARG A N 1
ATOM 695 C CA . ARG A 1 85 ? -13.559 -4.207 15.916 1.00 97.81 85 ARG A CA 1
ATOM 696 C C . ARG A 1 85 ? -14.786 -3.322 15.719 1.00 97.81 85 ARG A C 1
ATOM 698 O O . ARG A 1 85 ? -15.679 -3.346 16.557 1.00 97.81 85 ARG A O 1
ATOM 705 N N . ALA A 1 86 ? -14.851 -2.620 14.589 1.00 97.50 86 ALA A N 1
ATOM 706 C CA . ALA A 1 86 ? -15.976 -1.759 14.237 1.00 97.50 86 ALA A CA 1
ATOM 707 C C . ALA A 1 86 ? -17.257 -2.541 13.895 1.00 97.50 86 ALA A C 1
ATOM 709 O O . ALA A 1 86 ? -18.317 -1.939 13.745 1.00 97.50 86 ALA A O 1
ATOM 710 N N . LYS A 1 87 ? -17.164 -3.869 13.712 1.00 97.19 87 LYS A N 1
ATOM 711 C CA . LYS A 1 87 ? -18.239 -4.728 13.188 1.00 97.19 87 LYS A CA 1
ATOM 712 C C . LYS A 1 87 ? -18.859 -4.164 11.899 1.00 97.19 87 LYS A C 1
ATOM 714 O O . LYS A 1 87 ? -20.051 -4.310 11.653 1.00 97.19 87 LYS A O 1
ATOM 719 N N . SER A 1 88 ? -18.036 -3.522 11.072 1.00 95.44 88 SER A N 1
ATOM 720 C CA . SER A 1 88 ? -18.469 -2.774 9.893 1.00 95.44 88 SER A CA 1
ATOM 721 C C . SER A 1 88 ? -17.461 -2.917 8.756 1.00 95.44 88 SER A C 1
ATOM 723 O O . SER A 1 88 ? -16.292 -3.229 8.973 1.00 95.44 88 SER A O 1
ATOM 725 N N . CYS A 1 89 ? -17.923 -2.72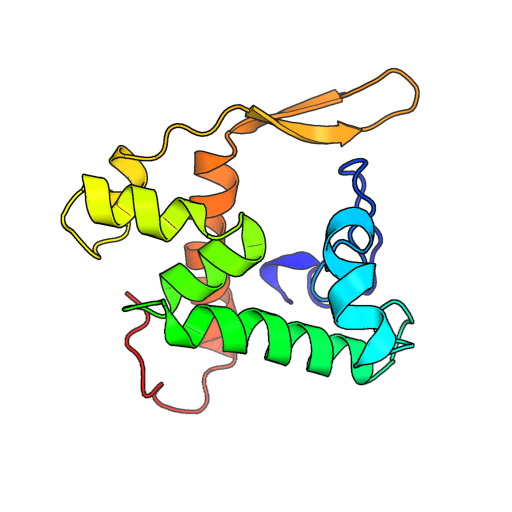1 7.523 1.00 91.19 89 CYS A N 1
ATOM 726 C CA . CYS A 1 89 ? -17.065 -2.567 6.342 1.00 91.19 89 CYS A CA 1
ATOM 727 C C . CYS A 1 89 ? -17.041 -1.126 5.828 1.00 91.19 89 CYS A C 1
ATOM 729 O O . CYS A 1 89 ? -16.391 -0.855 4.819 1.00 91.19 89 CYS A O 1
ATOM 731 N N . GLU A 1 90 ? -17.721 -0.217 6.525 1.00 95.94 90 GLU A N 1
ATOM 732 C CA . GLU A 1 90 ? -17.732 1.196 6.193 1.00 95.94 90 GLU A CA 1
ATOM 733 C C . GLU A 1 90 ? -16.396 1.821 6.577 1.00 95.94 90 GLU A C 1
ATOM 735 O O . GLU A 1 90 ? -15.934 1.717 7.718 1.00 95.94 90 GLU A O 1
ATOM 740 N N . TRP A 1 91 ? -15.778 2.501 5.613 1.00 96.50 91 TRP A N 1
ATOM 741 C CA . TRP A 1 91 ? -14.449 3.091 5.769 1.00 96.50 91 TRP A CA 1
ATOM 742 C C . TRP A 1 91 ? -14.351 3.992 7.009 1.00 96.50 91 TRP A C 1
ATOM 744 O O . TRP A 1 91 ? -13.356 3.938 7.734 1.00 96.50 91 TRP A O 1
ATOM 754 N N . GLN A 1 92 ? -15.388 4.798 7.278 1.00 96.94 92 GLN A N 1
ATOM 755 C CA . GLN A 1 92 ? -15.401 5.737 8.406 1.00 96.94 92 GLN A CA 1
ATOM 756 C C . GLN A 1 92 ? -15.436 5.012 9.753 1.00 96.94 92 GLN A C 1
ATOM 758 O O . GLN A 1 92 ? -14.709 5.397 10.667 1.00 96.94 92 GLN A O 1
ATOM 763 N N . GLU A 1 93 ? -16.224 3.943 9.863 1.00 97.94 93 GLU A N 1
ATOM 764 C CA . GLU A 1 93 ? -16.330 3.149 11.088 1.00 97.94 93 GLU A CA 1
ATOM 765 C C . GLU A 1 93 ? -15.031 2.384 11.359 1.00 97.94 93 GLU A C 1
ATOM 767 O O . GLU A 1 93 ? -14.495 2.450 12.464 1.00 97.94 93 GLU A O 1
ATOM 772 N N . CYS A 1 94 ? -14.440 1.755 10.335 1.00 97.56 94 CYS A N 1
ATOM 773 C CA . CYS A 1 94 ? -13.134 1.109 10.489 1.00 97.56 94 CYS A CA 1
ATOM 774 C C . CYS A 1 94 ? -12.037 2.116 10.890 1.00 97.56 94 CYS A C 1
ATOM 776 O O . CYS A 1 94 ? -11.189 1.808 11.728 1.00 97.56 94 CYS A O 1
ATOM 778 N N . ARG A 1 95 ? -12.067 3.344 10.340 1.00 97.19 95 ARG A N 1
ATOM 779 C CA . ARG A 1 95 ? -11.093 4.403 10.661 1.00 97.19 95 ARG A CA 1
ATOM 780 C C . ARG A 1 95 ? -11.113 4.782 12.137 1.00 97.19 95 ARG A C 1
ATOM 782 O O . ARG A 1 95 ? -10.041 4.984 12.706 1.00 97.19 95 ARG A O 1
ATOM 789 N N . LYS A 1 96 ? -12.301 4.877 12.747 1.00 97.75 96 LYS A N 1
ATOM 790 C CA . LYS A 1 96 ? -12.461 5.195 14.179 1.00 97.75 96 LYS A CA 1
ATOM 791 C C . LYS A 1 96 ? -11.759 4.169 15.074 1.00 97.75 96 LYS A C 1
ATOM 793 O O . LYS A 1 96 ? -11.260 4.522 16.135 1.00 97.75 96 LYS A O 1
ATOM 798 N N . GLU A 1 97 ? -11.638 2.925 14.611 1.00 98.12 97 GLU A N 1
ATOM 799 C CA . GLU A 1 97 ? -10.950 1.843 15.321 1.00 98.12 97 GLU A CA 1
ATOM 800 C C . GLU A 1 97 ? -9.444 1.749 15.039 1.00 98.12 97 GLU A C 1
ATOM 802 O O . GLU A 1 97 ? -8.778 0.829 15.534 1.00 98.12 97 GLU A O 1
ATOM 807 N N . CYS A 1 98 ? -8.870 2.662 14.254 1.00 96.88 98 CYS A N 1
ATOM 808 C CA . CYS A 1 98 ? -7.439 2.667 13.982 1.00 96.88 98 CYS A CA 1
ATOM 809 C C . CYS A 1 98 ? -6.639 3.156 15.199 1.00 96.88 98 CYS A C 1
ATOM 811 O O . CYS A 1 98 ? -6.850 4.250 15.712 1.00 96.88 98 CYS A O 1
ATOM 813 N N . ARG A 1 99 ? -5.679 2.338 15.649 1.00 95.75 99 ARG A N 1
ATOM 814 C CA . ARG A 1 99 ? -4.848 2.592 16.849 1.00 95.75 99 ARG A CA 1
ATOM 815 C C . ARG A 1 99 ? -3.349 2.564 16.540 1.00 95.75 99 ARG A C 1
ATOM 817 O O . ARG A 1 99 ? -2.534 2.173 17.373 1.00 95.75 99 ARG A O 1
ATOM 824 N N . ARG A 1 100 ? -2.984 2.876 15.297 1.00 94.56 100 ARG A N 1
ATOM 825 C CA . ARG A 1 100 ? -1.591 2.843 14.834 1.00 94.56 100 ARG A CA 1
ATOM 826 C C . ARG A 1 100 ? -0.853 4.091 15.316 1.00 94.56 100 ARG A C 1
ATOM 828 O O . ARG A 1 100 ? -1.442 5.159 15.440 1.00 94.56 100 ARG A O 1
ATOM 835 N N . ARG A 1 101 ? 0.445 3.942 15.577 1.00 94.56 101 ARG A N 1
ATOM 836 C CA . ARG A 1 101 ? 1.314 5.038 16.023 1.00 94.56 101 ARG A CA 1
ATOM 837 C C . ARG A 1 101 ? 1.705 5.941 14.853 1.00 94.56 101 ARG A C 1
ATOM 839 O O . ARG A 1 101 ? 1.458 5.624 13.689 1.00 94.56 101 ARG A O 1
ATOM 846 N N . ASN A 1 102 ? 2.353 7.054 15.171 1.00 94.94 102 ASN A N 1
ATOM 847 C CA . ASN A 1 102 ? 3.022 7.855 14.158 1.00 94.94 102 ASN A CA 1
ATOM 848 C C . ASN A 1 102 ? 4.216 7.088 13.576 1.00 94.94 102 ASN A C 1
ATOM 850 O O . ASN A 1 102 ? 4.913 6.372 14.296 1.00 94.94 102 ASN A O 1
ATOM 854 N N . VAL A 1 103 ? 4.445 7.252 12.276 1.00 91.25 103 VAL A N 1
ATOM 855 C CA . VAL A 1 103 ? 5.561 6.649 11.538 1.00 91.25 103 VAL A CA 1
ATOM 856 C C . VAL A 1 103 ? 6.419 7.737 10.915 1.00 91.25 103 VAL A C 1
ATOM 858 O O . VAL A 1 103 ? 5.923 8.823 10.599 1.00 91.25 103 VAL A O 1
ATOM 861 N N . CYS A 1 104 ? 7.708 7.446 10.762 1.00 91.00 104 CYS A N 1
ATOM 862 C CA . CYS A 1 104 ? 8.612 8.336 10.058 1.00 91.00 104 CYS A CA 1
ATOM 863 C C . CYS A 1 104 ? 8.293 8.317 8.563 1.00 91.00 104 CYS A C 1
ATOM 865 O O . CYS A 1 104 ? 8.232 7.250 7.961 1.00 91.00 104 CYS A O 1
ATOM 867 N N . VAL A 1 105 ? 8.102 9.491 7.969 1.00 89.19 105 VAL A N 1
ATOM 868 C CA . VAL A 1 105 ? 7.870 9.637 6.521 1.00 89.19 105 VAL A CA 1
ATOM 869 C C . VAL A 1 105 ? 9.011 10.367 5.816 1.00 89.19 105 VAL A C 1
ATOM 871 O O . VAL A 1 105 ? 9.011 10.469 4.594 1.00 89.19 105 VAL A O 1
ATOM 874 N N . TRP A 1 106 ? 9.975 10.878 6.584 1.00 89.69 106 TRP A N 1
ATOM 875 C CA . TRP A 1 106 ? 11.175 11.519 6.065 1.00 89.69 106 TRP A CA 1
ATOM 876 C C . TRP A 1 106 ? 12.359 11.246 6.992 1.00 89.69 106 TRP A C 1
ATOM 878 O O . TRP A 1 106 ? 12.504 11.877 8.042 1.00 89.69 106 TRP A O 1
ATOM 888 N N . MET A 1 107 ? 13.195 10.286 6.598 1.00 90.12 107 MET A N 1
ATOM 889 C CA . MET A 1 107 ? 14.422 9.921 7.300 1.00 90.12 107 MET A CA 1
ATOM 890 C C . MET A 1 107 ? 15.625 10.669 6.708 1.00 90.12 107 MET A C 1
ATOM 892 O O . MET A 1 107 ? 15.810 10.677 5.490 1.00 90.12 107 MET A O 1
ATOM 896 N N . THR A 1 108 ? 16.464 11.268 7.555 1.00 90.31 108 THR A N 1
ATOM 897 C CA . THR A 1 108 ? 17.788 11.797 7.181 1.00 90.31 108 THR A CA 1
ATOM 898 C C . THR A 1 108 ? 18.886 11.079 7.963 1.00 90.31 108 THR A C 1
ATOM 900 O O . THR A 1 108 ? 18.614 10.239 8.820 1.00 90.31 108 THR A O 1
ATOM 903 N N . LYS A 1 109 ? 20.153 11.410 7.686 1.00 89.25 109 LYS A N 1
ATOM 904 C CA . LYS A 1 109 ? 21.299 10.867 8.435 1.00 89.25 109 LYS A CA 1
ATOM 905 C C . LYS A 1 109 ? 21.273 11.229 9.929 1.00 89.25 109 LYS A C 1
ATOM 907 O O . LYS A 1 109 ? 21.850 10.502 10.724 1.00 89.25 109 LYS A O 1
ATOM 912 N N . GLU A 1 110 ? 20.599 12.316 10.305 1.00 93.38 110 GLU A N 1
ATOM 913 C CA . GLU A 1 110 ? 20.477 12.780 11.699 1.00 93.38 110 GLU A CA 1
ATOM 914 C C . GLU A 1 110 ? 19.238 12.197 12.405 1.00 93.38 110 GLU A C 1
ATOM 916 O O . GLU A 1 110 ? 18.990 12.495 13.570 1.00 93.38 110 GLU A O 1
ATOM 921 N N . GLY A 1 111 ? 18.442 11.384 11.703 1.00 92.38 111 GLY A N 1
ATOM 922 C CA . GLY A 1 111 ? 17.220 10.773 12.215 1.00 92.38 111 GLY A CA 1
ATOM 923 C C . GLY A 1 111 ? 15.962 11.207 11.465 1.00 92.38 111 GLY A C 1
ATOM 924 O O . GLY A 1 111 ? 16.005 11.732 10.351 1.00 92.38 111 GLY A O 1
ATOM 925 N N . CYS A 1 112 ? 14.801 10.946 12.065 1.00 93.19 112 CYS A N 1
ATOM 926 C CA . CYS A 1 112 ? 13.526 11.254 11.431 1.00 93.19 112 CYS A CA 1
ATOM 927 C C . CYS A 1 112 ? 13.192 12.747 11.526 1.00 93.19 112 CYS A C 1
ATOM 929 O O . CYS A 1 112 ? 13.018 13.279 12.622 1.00 93.19 112 CYS A O 1
ATOM 931 N N . ARG A 1 113 ? 13.025 13.404 10.377 1.00 93.56 113 ARG A N 1
ATOM 932 C CA . ARG A 1 113 ? 12.641 14.820 10.285 1.00 93.56 113 ARG A CA 1
ATOM 933 C C . ARG A 1 113 ? 11.134 15.037 10.344 1.00 93.56 113 ARG A C 1
ATOM 935 O O . ARG A 1 113 ? 10.694 16.112 10.740 1.00 93.56 113 ARG A O 1
ATOM 942 N N . GLN A 1 114 ? 10.340 14.041 9.952 1.00 93.62 114 GLN A N 1
ATOM 943 C CA . GLN A 1 114 ? 8.887 14.169 9.935 1.00 93.62 114 GLN A CA 1
ATOM 944 C C . GLN A 1 114 ? 8.182 12.872 10.318 1.00 93.62 114 GLN A C 1
ATOM 946 O O . GLN A 1 114 ? 8.350 11.836 9.673 1.00 93.62 114 GLN A O 1
ATOM 951 N N . TYR A 1 115 ? 7.303 12.983 11.313 1.00 94.25 115 TYR A N 1
ATOM 952 C CA . TYR A 1 115 ? 6.372 11.938 11.712 1.00 94.25 115 TYR A CA 1
ATOM 953 C C . TYR A 1 115 ? 4.954 12.281 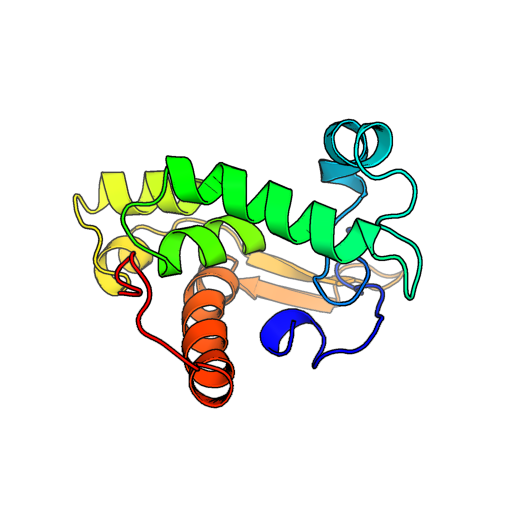11.264 1.00 94.25 115 TYR A C 1
ATOM 955 O O . TYR A 1 115 ? 4.542 13.440 11.299 1.00 94.25 115 TYR A O 1
ATOM 963 N N . LYS A 1 116 ? 4.194 11.264 10.862 1.00 94.31 116 LYS A N 1
ATOM 964 C CA . LYS A 1 116 ? 2.774 11.389 10.514 1.00 94.31 116 LYS A CA 1
ATOM 965 C C . LYS A 1 116 ? 1.986 10.208 11.064 1.00 94.31 116 LYS A C 1
ATOM 967 O O . LYS A 1 116 ? 2.535 9.121 11.234 1.00 94.31 116 LYS A O 1
ATOM 972 N N . SER A 1 117 ? 0.697 10.415 11.319 1.00 96.12 117 SER A N 1
ATOM 973 C CA . SER A 1 117 ? -0.198 9.355 11.787 1.00 96.12 117 SER A CA 1
ATOM 974 C C . SER A 1 117 ? -0.310 8.246 10.748 1.00 96.12 117 SER A C 1
ATOM 976 O O . SER A 1 117 ? -0.794 8.474 9.638 1.00 96.12 117 SER A O 1
ATOM 978 N N . ALA A 1 118 ? 0.089 7.021 11.108 1.00 95.00 118 ALA A N 1
ATOM 979 C CA . ALA A 1 118 ? -0.075 5.875 10.216 1.00 95.00 118 ALA A CA 1
ATOM 980 C C . ALA A 1 118 ? -1.552 5.608 9.899 1.00 95.00 118 ALA A C 1
ATOM 982 O O . ALA A 1 118 ? -1.865 5.129 8.812 1.00 95.00 118 ALA A O 1
ATOM 983 N N . CYS A 1 119 ? -2.465 5.956 10.813 1.00 96.06 119 CYS A N 1
ATOM 984 C CA . CYS A 1 119 ? -3.898 5.890 10.549 1.00 96.06 119 CYS A CA 1
ATOM 985 C C . CYS A 1 119 ? -4.306 6.856 9.435 1.00 96.06 119 CYS A C 1
ATOM 987 O O . CYS A 1 119 ? -4.980 6.448 8.495 1.00 96.06 119 CYS A O 1
ATOM 989 N N . GLU A 1 120 ? -3.874 8.117 9.490 1.00 95.12 120 GLU A N 1
ATOM 990 C CA . GLU A 1 120 ? -4.215 9.104 8.457 1.00 95.12 120 GLU A CA 1
ATOM 991 C C . GLU A 1 120 ? -3.589 8.771 7.105 1.00 95.12 120 GLU A C 1
ATOM 993 O O . GLU A 1 120 ? -4.271 8.831 6.078 1.00 95.12 120 GLU A O 1
ATOM 998 N N . ILE A 1 121 ? -2.313 8.372 7.098 1.00 93.38 121 ILE A N 1
ATOM 999 C CA . ILE A 1 121 ? -1.622 7.945 5.877 1.00 93.38 121 ILE A CA 1
ATOM 1000 C C . ILE A 1 121 ? -2.391 6.789 5.237 1.00 93.38 121 ILE A C 1
ATOM 1002 O O . ILE A 1 121 ? -2.760 6.878 4.067 1.00 93.38 121 ILE A O 1
ATOM 1006 N N . ASN A 1 122 ? -2.688 5.737 6.009 1.00 95.75 122 ASN A N 1
ATOM 1007 C CA . ASN A 1 122 ? -3.301 4.535 5.459 1.00 95.75 122 ASN A CA 1
ATOM 1008 C C . ASN A 1 122 ? -4.749 4.760 5.022 1.00 95.75 122 ASN A C 1
ATOM 1010 O O . ASN A 1 122 ? -5.129 4.387 3.913 1.00 95.75 122 ASN A O 1
ATOM 1014 N N . TYR A 1 123 ? -5.562 5.415 5.854 1.00 96.19 123 TYR A N 1
ATOM 1015 C CA . TYR A 1 123 ? -6.971 5.615 5.528 1.00 96.19 123 TYR A CA 1
ATOM 1016 C C . TYR A 1 123 ? -7.159 6.581 4.357 1.00 96.19 123 TYR A C 1
ATOM 1018 O O . TYR A 1 123 ? -7.997 6.320 3.489 1.00 96.19 123 TYR A O 1
ATOM 1026 N N . SER A 1 124 ? -6.321 7.618 4.242 1.00 95.75 124 SER A N 1
ATOM 1027 C CA . SER A 1 124 ? -6.359 8.521 3.083 1.00 95.75 124 SER A CA 1
ATOM 1028 C C . SER A 1 124 ? -5.874 7.875 1.780 1.00 95.75 124 SER A C 1
ATOM 1030 O O . SER A 1 124 ? -6.236 8.342 0.699 1.00 95.75 124 SER A O 1
ATOM 1032 N N . TYR A 1 125 ? -5.089 6.793 1.846 1.00 94.56 125 TYR A N 1
ATOM 1033 C CA . TYR A 1 125 ? -4.539 6.128 0.664 1.00 94.56 125 TYR A CA 1
ATOM 1034 C C . TYR A 1 125 ? -5.636 5.619 -0.277 1.00 94.56 125 TYR A C 1
ATOM 1036 O O . TYR A 1 125 ? -5.684 5.997 -1.448 1.00 94.56 125 TYR A O 1
ATOM 1044 N N . SER A 1 126 ? -6.574 4.829 0.252 1.00 93.94 126 SER A N 1
ATOM 1045 C CA . SER A 1 126 ? -7.703 4.290 -0.523 1.00 93.94 126 SER A CA 1
ATOM 1046 C C . SER A 1 126 ? -8.571 5.385 -1.162 1.00 93.94 126 SER A C 1
ATOM 1048 O O . SER A 1 126 ? -8.987 5.244 -2.309 1.00 93.94 126 SER A O 1
ATOM 1050 N N . GLN A 1 127 ? -8.765 6.521 -0.483 1.00 95.12 127 GLN A N 1
ATOM 1051 C CA . GLN A 1 127 ? -9.484 7.676 -1.033 1.00 95.12 127 GLN A CA 1
ATOM 1052 C C . GLN A 1 127 ? -8.746 8.295 -2.230 1.00 95.12 127 GLN A C 1
ATOM 1054 O O . GLN A 1 127 ? -9.366 8.623 -3.243 1.00 95.12 127 GLN A O 1
ATOM 1059 N N . LYS A 1 128 ? -7.415 8.429 -2.146 1.00 94.12 128 LYS A N 1
ATOM 1060 C CA . LYS A 1 128 ? -6.584 8.924 -3.257 1.00 94.12 128 LYS A CA 1
ATOM 1061 C C . LYS A 1 128 ? -6.601 7.959 -4.437 1.00 94.12 128 LYS A C 1
ATOM 1063 O O . LYS A 1 128 ? -6.749 8.406 -5.571 1.00 94.12 128 LYS A O 1
ATOM 1068 N N . VAL A 1 129 ? -6.487 6.655 -4.173 1.00 92.50 129 VAL A N 1
ATOM 1069 C CA . VAL A 1 129 ? -6.596 5.620 -5.210 1.00 92.50 129 VAL A CA 1
ATOM 1070 C C . VAL A 1 129 ? -7.945 5.707 -5.910 1.00 92.50 129 VAL A C 1
ATOM 1072 O O . VAL A 1 129 ? -7.962 5.760 -7.134 1.00 92.50 129 VAL A O 1
ATOM 1075 N N . TYR A 1 130 ? -9.050 5.814 -5.166 1.00 92.88 130 TYR A N 1
ATOM 1076 C CA . 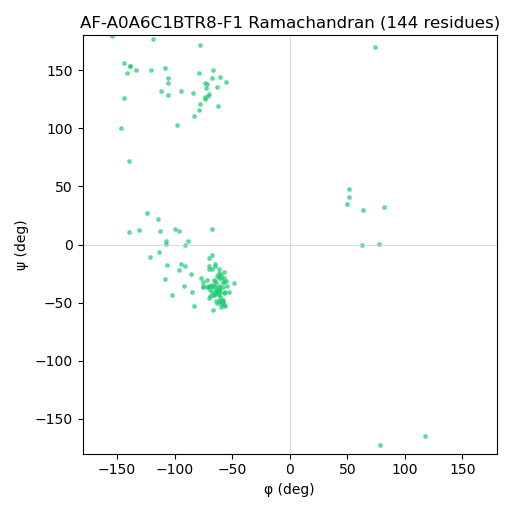TYR A 1 130 ? -10.376 5.984 -5.759 1.00 92.88 130 TYR A CA 1
ATOM 1077 C C . TYR A 1 130 ? -10.425 7.207 -6.675 1.00 92.88 130 TYR A C 1
ATOM 1079 O O . TYR A 1 130 ? -10.773 7.085 -7.849 1.00 92.88 130 TYR A O 1
ATOM 1087 N N . LYS A 1 131 ? -10.013 8.371 -6.151 1.00 92.88 131 LYS A N 1
ATOM 1088 C CA . LYS A 1 131 ? -10.042 9.656 -6.860 1.00 92.88 131 LYS A CA 1
ATOM 1089 C C . LYS A 1 131 ? -9.231 9.619 -8.152 1.00 92.88 131 LYS A C 1
ATOM 1091 O O . LYS A 1 131 ? -9.717 10.054 -9.189 1.00 92.88 131 LYS A O 1
ATOM 1096 N N . PHE A 1 132 ? -7.994 9.132 -8.094 1.00 90.31 132 PHE A N 1
ATOM 1097 C CA . PHE A 1 132 ? -7.128 9.082 -9.270 1.00 90.31 132 PHE A CA 1
ATOM 1098 C C . PHE A 1 132 ? -7.488 7.943 -10.220 1.00 90.31 132 PHE A C 1
ATOM 1100 O O . PHE A 1 132 ? -7.265 8.081 -11.418 1.00 90.31 132 PHE A O 1
ATOM 1107 N N . GLY A 1 133 ? -8.040 6.849 -9.699 1.00 87.19 133 GLY A N 1
ATOM 1108 C CA . GLY A 1 133 ? -8.442 5.678 -10.468 1.00 87.19 133 GLY A CA 1
ATOM 1109 C C . GLY A 1 133 ? -9.677 5.913 -11.330 1.00 87.19 133 GLY A C 1
ATOM 1110 O O . GLY A 1 133 ? -9.744 5.344 -12.412 1.00 87.19 133 GLY A O 1
ATOM 1111 N N . GLN A 1 134 ? -10.604 6.793 -10.921 1.00 87.25 134 GLN A N 1
ATOM 1112 C CA . GLN A 1 134 ? -11.821 7.057 -11.708 1.00 87.25 134 GLN A CA 1
ATOM 1113 C C . GLN A 1 134 ? -11.520 7.520 -13.141 1.00 87.25 134 GLN A C 1
ATOM 1115 O O . GLN A 1 134 ? -12.264 7.183 -14.051 1.00 87.25 134 GLN A O 1
ATOM 1120 N N . LEU A 1 135 ? -10.415 8.241 -13.355 1.00 86.31 135 LEU A N 1
ATOM 1121 C CA . LEU A 1 135 ? -10.006 8.715 -14.684 1.00 86.31 135 LEU A CA 1
ATOM 1122 C C . LEU A 1 135 ? -9.596 7.588 -15.643 1.00 86.31 135 LEU A C 1
ATOM 1124 O O . LEU A 1 135 ? -9.575 7.804 -16.847 1.00 86.31 135 LEU A O 1
ATOM 1128 N N . TYR A 1 136 ? -9.229 6.424 -15.111 1.00 83.69 136 TYR A N 1
ATOM 1129 C CA . TYR A 1 136 ? -8.727 5.278 -15.874 1.00 83.69 136 TYR A CA 1
ATOM 1130 C C . TYR A 1 136 ? -9.710 4.101 -15.842 1.00 83.69 136 TYR A C 1
ATOM 1132 O O . TYR A 1 136 ? -9.345 2.975 -16.167 1.00 83.69 136 TYR A O 1
ATOM 1140 N N . ARG A 1 137 ? -10.941 4.331 -15.373 1.00 81.25 137 ARG A N 1
ATOM 1141 C CA . ARG A 1 137 ? -11.947 3.285 -15.230 1.00 81.25 137 ARG A CA 1
ATOM 1142 C C . ARG A 1 137 ? -12.652 3.067 -16.564 1.00 81.25 137 ARG A C 1
ATOM 1144 O O . ARG A 1 137 ? -13.435 3.906 -16.993 1.00 81.25 137 ARG A O 1
ATOM 1151 N N . GLU A 1 138 ? -12.398 1.920 -17.178 1.00 82.31 138 GLU A N 1
ATOM 1152 C CA . GLU A 1 138 ? -13.011 1.536 -18.458 1.00 82.31 138 GLU A CA 1
ATOM 1153 C C . GLU A 1 138 ? -14.273 0.676 -18.287 1.00 82.31 138 GLU A C 1
ATOM 1155 O O . GLU A 1 138 ? -15.053 0.526 -19.223 1.00 82.31 138 GLU A O 1
ATOM 1160 N N . SER A 1 139 ? -14.494 0.096 -17.102 1.00 80.00 139 SER A N 1
ATOM 1161 C CA . SER A 1 139 ? -15.615 -0.818 -16.850 1.00 80.00 139 SER A CA 1
ATOM 1162 C C . SER A 1 139 ? -16.039 -0.869 -15.377 1.00 80.00 139 SER A C 1
ATOM 1164 O O . SER A 1 139 ? -15.499 -0.168 -14.511 1.00 80.00 139 SER A O 1
ATOM 1166 N N . GLU A 1 140 ? -17.062 -1.673 -15.083 1.00 76.69 140 GLU A N 1
ATOM 1167 C CA . GLU A 1 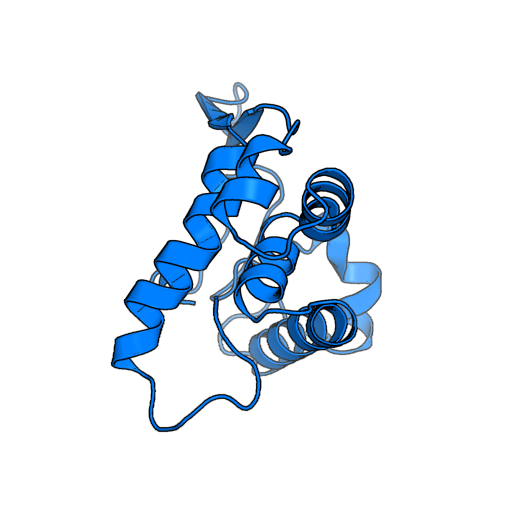140 ? -17.503 -1.932 -13.718 1.00 76.69 140 GLU A CA 1
ATOM 1168 C C . GLU A 1 140 ? -16.694 -3.037 -13.037 1.00 76.69 140 GLU A C 1
ATOM 1170 O O . GLU A 1 140 ? -16.533 -4.142 -13.556 1.00 76.69 140 GLU A O 1
ATOM 1175 N N . ASP A 1 141 ? -16.219 -2.739 -11.826 1.00 72.88 141 ASP A N 1
ATOM 1176 C CA . ASP A 1 141 ? -15.531 -3.709 -10.988 1.00 72.88 141 ASP A CA 1
ATOM 1177 C C . ASP A 1 141 ? -16.519 -4.741 -10.431 1.00 72.88 141 ASP A C 1
ATOM 1179 O O . ASP A 1 141 ? -17.584 -4.402 -9.912 1.00 72.88 141 ASP A O 1
ATOM 1183 N N . LYS A 1 142 ? -16.122 -6.019 -10.427 1.00 77.50 142 LYS A N 1
ATOM 1184 C CA . LYS A 1 142 ? -16.894 -7.102 -9.784 1.00 77.50 142 LYS A CA 1
ATOM 1185 C C . LYS A 1 142 ? -16.985 -6.952 -8.259 1.00 77.50 142 LYS A C 1
ATOM 1187 O O . LYS A 1 142 ? -17.836 -7.574 -7.626 1.00 77.50 142 LYS A O 1
ATOM 1192 N N . LEU A 1 143 ? -16.094 -6.157 -7.662 1.00 80.44 143 LEU A N 1
ATOM 1193 C CA . LEU A 1 143 ? -16.055 -5.872 -6.232 1.00 80.44 143 LEU A CA 1
ATOM 1194 C C . LEU A 1 143 ? -16.419 -4.407 -5.994 1.00 80.44 143 LEU A C 1
ATOM 1196 O O . LEU A 1 143 ? -15.846 -3.513 -6.612 1.00 80.44 143 LEU A O 1
ATOM 1200 N N . ARG A 1 144 ? -17.323 -4.143 -5.044 1.00 89.06 144 ARG A N 1
ATOM 1201 C CA . ARG A 1 144 ? -17.630 -2.760 -4.655 1.00 89.06 144 ARG A CA 1
ATOM 1202 C C . ARG A 1 144 ? -16.398 -2.092 -4.058 1.00 89.06 144 ARG A C 1
ATOM 1204 O O . ARG A 1 144 ? -15.712 -2.680 -3.214 1.00 89.06 144 ARG A O 1
ATOM 1211 N N . PHE A 1 145 ? -16.154 -0.853 -4.482 1.00 91.25 145 PHE A N 1
ATOM 1212 C CA . PHE A 1 145 ? -15.031 -0.088 -3.965 1.00 91.25 145 PHE A CA 1
ATOM 1213 C C . PHE A 1 145 ? -15.217 0.257 -2.490 1.00 91.25 145 PHE A C 1
ATOM 1215 O O . PHE A 1 145 ? -14.346 -0.103 -1.702 1.00 91.25 145 PHE A O 1
ATOM 1222 N N . TRP A 1 146 ? -16.332 0.923 -2.158 1.00 92.81 146 TRP A N 1
ATOM 1223 C CA . TRP A 1 146 ? -16.753 1.332 -0.812 1.00 92.81 146 TRP A CA 1
ATOM 1224 C C . TRP A 1 146 ? -17.602 0.256 -0.143 1.00 92.81 146 TRP A C 1
ATOM 1226 O O . TRP A 1 146 ? -18.515 -0.290 -0.808 1.00 92.81 146 TRP A O 1
#

Mean predicted aligned error: 3.94 Å

pLDDT: mean 92.48, std 5.43, range [72.88, 98.12]

Secondary structure (DSSP, 8-state):
-HHHHTT---B-SSSS--BTTTTB-HHHHHHHHTTT-TTTTSTT-HHHHHHHHHHHHHHHTT-SSHHHHHHHHHH-THHHHHHHHHT---HHHHHHT--PPEEEEEEETTEEEEEEEHHHHHHHHHHHHHHHHGGG--S--SS---

Foldseek 3Di:
DCLPPNQDWDFAQLVQTQTGRLRHRCNVCVVPLCVPQVCLRPPPGPSVVVSVVVQLVVQVVVDLASLQSQLCSVQNNVLSVLCVVLVHNDLVSSLVSDDADWGARHADPVGGPDTDGSSCVSSVRLVVCVVVCVVVDPDDDPGHHD

Sequence (146 aa):
MKTETNCRWLKSMDGHGSVGYAQITPKFLDGVLRPLFPDYDKEYSSHHFYALAYLTGMELRRARRLWQVYQAYNGGGLVYRECNRAKSCEWQECRKECRRRNVCVWMTKEGCRQYKSACEINYSYSQKVYKFGQLYRESEDKLRFW